Protein AF-A0A2G4DVF8-F1 (afdb_monomer)

pLDDT: mean 93.59, std 7.46, range [47.78, 98.12]

Structure (mmCIF, N/CA/C/O backbone):
data_AF-A0A2G4DVF8-F1
#
_entry.id   AF-A0A2G4DVF8-F1
#
loop_
_atom_site.group_PDB
_atom_site.id
_atom_site.type_symbol
_atom_site.label_atom_id
_atom_site.label_alt_id
_atom_site.label_comp_id
_atom_site.label_asym_id
_atom_site.label_entity_id
_atom_site.label_seq_id
_atom_site.pdbx_PDB_ins_code
_atom_site.Cartn_x
_atom_site.Cartn_y
_atom_site.Cartn_z
_atom_site.occupancy
_atom_site.B_iso_or_equiv
_atom_site.auth_seq_id
_atom_site.auth_comp_id
_atom_site.auth_asym_id
_atom_site.auth_atom_id
_atom_site.pdbx_PDB_model_num
ATOM 1 N N . MET A 1 1 ? 11.339 3.997 -5.951 1.00 73.12 1 MET A N 1
ATOM 2 C CA . MET A 1 1 ? 10.002 3.507 -6.347 1.00 73.12 1 MET A CA 1
ATOM 3 C C . MET A 1 1 ? 10.171 2.746 -7.638 1.00 73.12 1 MET A C 1
ATOM 5 O O . MET A 1 1 ? 10.975 3.180 -8.451 1.00 73.12 1 MET A O 1
ATOM 9 N N . LYS A 1 2 ? 9.479 1.617 -7.770 1.00 90.06 2 LYS A N 1
ATOM 10 C CA . LYS A 1 2 ? 9.388 0.873 -9.028 1.00 90.06 2 LYS A CA 1
ATOM 11 C C . LYS A 1 2 ? 8.019 1.120 -9.640 1.00 90.06 2 LYS A C 1
ATOM 13 O O . LYS A 1 2 ? 7.117 1.545 -8.916 1.00 90.06 2 LYS A O 1
ATOM 18 N N . THR A 1 3 ? 7.850 0.872 -10.927 1.00 95.81 3 THR A N 1
ATOM 19 C CA . THR A 1 3 ? 6.506 0.843 -11.509 1.00 95.81 3 THR A CA 1
ATOM 20 C C . THR A 1 3 ? 5.861 -0.533 -11.345 1.00 95.81 3 THR A C 1
ATOM 22 O O . THR A 1 3 ? 6.536 -1.526 -11.059 1.00 95.81 3 THR A O 1
ATOM 25 N N . VAL A 1 4 ? 4.543 -0.614 -11.529 1.00 95.56 4 VAL A N 1
ATOM 26 C CA . VAL A 1 4 ? 3.824 -1.899 -11.556 1.00 95.56 4 VAL A CA 1
ATOM 27 C C . VAL A 1 4 ? 4.390 -2.819 -12.640 1.00 95.56 4 VAL A C 1
ATOM 29 O O . VAL A 1 4 ? 4.601 -4.000 -12.376 1.00 95.56 4 VAL A O 1
ATOM 32 N N . GLY A 1 5 ? 4.694 -2.288 -13.830 1.00 95.94 5 GLY A N 1
ATOM 33 C CA . GLY A 1 5 ? 5.277 -3.067 -14.926 1.00 95.94 5 GLY A CA 1
ATOM 34 C C . GLY A 1 5 ? 6.640 -3.661 -14.560 1.00 95.94 5 GLY A C 1
ATOM 35 O O . GLY A 1 5 ? 6.891 -4.840 -14.807 1.00 95.94 5 GLY A O 1
ATOM 36 N N . GLU A 1 6 ? 7.491 -2.883 -13.884 1.00 96.25 6 GLU A N 1
ATOM 37 C CA . GLU A 1 6 ? 8.783 -3.367 -13.383 1.00 96.25 6 GLU A CA 1
ATOM 38 C C . GLU A 1 6 ? 8.627 -4.466 -12.324 1.00 96.25 6 GLU A C 1
ATOM 40 O O . GLU A 1 6 ? 9.407 -5.415 -12.316 1.00 96.25 6 GLU A O 1
ATOM 45 N N . LEU A 1 7 ? 7.637 -4.368 -11.428 1.00 95.31 7 LEU A N 1
ATOM 46 C CA . LEU A 1 7 ? 7.359 -5.429 -10.454 1.00 95.31 7 LEU A CA 1
ATOM 47 C C . LEU A 1 7 ? 6.779 -6.681 -11.120 1.00 95.31 7 LEU A C 1
ATOM 49 O O . LEU A 1 7 ? 7.145 -7.794 -10.740 1.00 95.31 7 LEU A O 1
ATOM 53 N N . ARG A 1 8 ? 5.930 -6.520 -12.141 1.00 95.12 8 ARG A N 1
ATOM 54 C CA . ARG A 1 8 ? 5.369 -7.643 -12.902 1.00 95.12 8 ARG A CA 1
ATOM 55 C C . ARG A 1 8 ? 6.457 -8.429 -13.630 1.00 95.12 8 ARG A C 1
ATOM 57 O O . ARG A 1 8 ? 6.449 -9.655 -13.589 1.00 95.12 8 ARG A O 1
ATOM 64 N N . ALA A 1 9 ? 7.446 -7.739 -14.200 1.00 96.00 9 ALA A N 1
ATOM 65 C CA . ALA A 1 9 ? 8.633 -8.372 -14.780 1.00 96.00 9 ALA A CA 1
ATOM 66 C C . ALA A 1 9 ? 9.467 -9.166 -13.749 1.00 96.00 9 ALA A C 1
ATOM 68 O O . ALA A 1 9 ? 10.205 -10.072 -14.126 1.00 96.00 9 ALA A O 1
ATOM 69 N N . LEU A 1 10 ? 9.332 -8.858 -12.453 1.00 94.50 10 LEU A N 1
ATOM 70 C CA . LEU A 1 10 ? 9.955 -9.580 -11.337 1.00 94.50 10 LEU A CA 1
ATOM 71 C C . LEU A 1 10 ? 9.048 -10.676 -10.742 1.00 94.50 10 LEU A C 1
ATOM 73 O O . LEU A 1 10 ? 9.363 -11.214 -9.683 1.00 94.50 10 LEU A O 1
ATOM 77 N N . GLY A 1 11 ? 7.922 -10.996 -11.388 1.00 94.00 11 GLY A N 1
ATOM 78 C CA . GLY A 1 11 ? 6.999 -12.053 -10.966 1.00 94.00 11 GLY A CA 1
ATOM 79 C C . GLY A 1 11 ? 5.923 -11.616 -9.970 1.00 94.00 11 GLY A C 1
ATOM 80 O O . GLY A 1 11 ? 5.193 -12.463 -9.462 1.00 94.00 11 GLY A O 1
ATOM 81 N N . TRP A 1 12 ? 5.794 -10.317 -9.684 1.00 94.25 12 TRP A N 1
ATOM 82 C CA . TRP A 1 12 ? 4.690 -9.827 -8.862 1.00 94.25 12 TRP A CA 1
ATOM 83 C C . TRP A 1 12 ? 3.389 -9.782 -9.663 1.00 94.25 12 TRP A C 1
ATOM 85 O O . TRP A 1 12 ? 3.365 -9.385 -10.827 1.00 94.25 12 TRP A O 1
ATOM 95 N N . ALA A 1 13 ? 2.286 -10.103 -9.001 1.00 92.06 13 ALA A N 1
ATOM 96 C CA . ALA A 1 13 ? 0.944 -9.917 -9.527 1.00 92.06 13 ALA A CA 1
ATOM 97 C C . ALA A 1 13 ? 0.125 -9.066 -8.552 1.00 92.06 13 ALA A C 1
ATOM 99 O O . ALA A 1 13 ? 0.362 -9.090 -7.345 1.00 92.06 13 ALA A O 1
ATOM 100 N N . SER A 1 14 ? -0.828 -8.305 -9.083 1.00 88.62 14 SER A N 1
ATOM 101 C CA . SER A 1 14 ? -1.840 -7.594 -8.306 1.00 88.62 14 SER A CA 1
ATOM 102 C C . SER A 1 14 ? -3.205 -8.214 -8.576 1.00 88.62 14 SER A C 1
ATOM 104 O O . SER A 1 14 ? -3.467 -8.674 -9.687 1.00 88.62 14 SER A O 1
ATOM 106 N N . HIS A 1 15 ? -4.079 -8.213 -7.570 1.00 85.94 15 HIS A N 1
ATOM 107 C CA . HIS A 1 15 ? -5.479 -8.594 -7.762 1.00 85.94 15 HIS A CA 1
ATOM 108 C C . HIS A 1 15 ? -6.225 -7.571 -8.633 1.00 85.94 15 HIS A C 1
ATOM 110 O O . HIS A 1 15 ? -7.068 -7.949 -9.441 1.00 85.94 15 HIS A O 1
ATOM 116 N N . ASP A 1 16 ? -5.859 -6.292 -8.516 1.00 87.38 16 ASP A N 1
ATOM 117 C CA . ASP A 1 16 ? -6.444 -5.201 -9.291 1.00 87.38 16 ASP A CA 1
ATOM 118 C C . ASP A 1 16 ? -5.730 -4.973 -10.627 1.00 87.38 16 ASP A C 1
ATOM 120 O O . ASP A 1 16 ? -4.513 -5.162 -10.757 1.00 87.38 16 ASP A O 1
ATOM 124 N N . ALA A 1 17 ? -6.481 -4.480 -11.614 1.00 90.06 17 ALA A N 1
ATOM 125 C CA . ALA A 1 17 ? -5.946 -4.027 -12.892 1.00 90.06 17 ALA A CA 1
ATOM 126 C C . ALA A 1 17 ? -5.232 -2.672 -12.728 1.00 90.06 17 ALA A C 1
ATOM 128 O O . ALA A 1 17 ? -5.827 -1.603 -12.872 1.00 90.06 17 ALA A O 1
ATOM 129 N N . LEU A 1 18 ? -3.936 -2.720 -12.416 1.00 92.69 18 LEU A N 1
ATOM 130 C CA . LEU A 1 18 ? -3.087 -1.538 -12.272 1.00 92.69 18 LEU A CA 1
ATOM 131 C C . LEU A 1 18 ? -2.320 -1.237 -13.567 1.00 92.69 18 LEU A C 1
ATOM 133 O O . LEU A 1 18 ? -1.825 -2.144 -14.238 1.00 92.69 18 LEU A O 1
ATOM 137 N N . ARG A 1 19 ? -2.189 0.054 -13.897 1.00 94.88 19 ARG A N 1
ATOM 138 C CA . ARG A 1 19 ? -1.403 0.515 -15.052 1.00 94.88 19 ARG A CA 1
ATOM 139 C C . ARG A 1 19 ? 0.090 0.288 -14.824 1.00 94.88 19 ARG A C 1
ATOM 141 O O . ARG A 1 19 ? 0.606 0.603 -13.754 1.00 94.88 19 ARG A O 1
ATOM 148 N N . ASP A 1 20 ? 0.789 -0.161 -15.860 1.00 95.25 20 ASP A N 1
ATOM 149 C CA . ASP A 1 20 ? 2.207 -0.531 -15.783 1.00 95.25 20 ASP A CA 1
ATOM 150 C C . ASP A 1 20 ? 3.142 0.645 -15.463 1.00 95.25 20 ASP A C 1
ATOM 152 O O . ASP A 1 20 ? 4.208 0.431 -14.888 1.00 95.25 20 ASP A O 1
ATOM 156 N N . ASP A 1 21 ? 2.745 1.876 -15.797 1.00 95.56 21 ASP A N 1
ATOM 157 C CA . ASP A 1 21 ? 3.488 3.115 -15.535 1.00 95.56 21 ASP A CA 1
ATOM 158 C C . ASP A 1 21 ? 3.297 3.656 -14.108 1.00 95.56 21 ASP A C 1
ATOM 160 O O . ASP A 1 21 ? 3.973 4.603 -13.701 1.00 95.56 21 ASP A O 1
ATOM 164 N N . MET A 1 22 ? 2.393 3.063 -13.323 1.00 95.06 22 MET A N 1
ATOM 165 C CA . MET A 1 22 ? 2.068 3.552 -11.990 1.00 95.06 22 MET A CA 1
ATOM 166 C C . MET A 1 22 ? 3.227 3.302 -11.011 1.00 95.06 22 MET A C 1
ATOM 168 O O . MET A 1 22 ? 3.630 2.150 -10.833 1.00 95.06 22 MET A O 1
ATOM 172 N N . PRO A 1 23 ? 3.748 4.341 -10.329 1.00 94.50 23 PRO A N 1
ATOM 173 C CA . PRO A 1 23 ? 4.788 4.174 -9.326 1.00 94.50 23 PRO A CA 1
ATOM 174 C C . PRO A 1 23 ? 4.213 3.574 -8.043 1.00 94.50 23 PRO A C 1
ATOM 176 O O . PRO A 1 23 ? 3.203 4.040 -7.509 1.00 94.50 23 PRO A O 1
ATOM 179 N N . VAL A 1 24 ? 4.906 2.571 -7.518 1.00 95.12 24 VAL A N 1
ATOM 180 C CA . VAL A 1 24 ? 4.511 1.818 -6.330 1.00 95.12 24 VAL A CA 1
ATOM 181 C C . VAL A 1 24 ? 5.709 1.523 -5.431 1.00 95.12 24 VAL A C 1
ATOM 183 O O . VAL A 1 24 ? 6.882 1.582 -5.827 1.00 95.12 24 VAL A O 1
ATOM 186 N N . THR A 1 25 ? 5.404 1.212 -4.175 1.00 92.31 25 THR A N 1
ATOM 187 C CA . THR A 1 25 ? 6.362 0.655 -3.218 1.00 92.31 25 THR A CA 1
ATOM 188 C C . THR A 1 25 ? 5.982 -0.790 -2.940 1.00 92.31 25 THR A C 1
ATOM 190 O O . THR A 1 25 ? 4.887 -1.041 -2.457 1.00 92.31 25 THR A O 1
ATOM 193 N N . ALA A 1 26 ? 6.876 -1.730 -3.229 1.00 93.31 26 ALA A N 1
ATOM 194 C CA . ALA A 1 26 ? 6.709 -3.123 -2.830 1.00 93.31 26 ALA A CA 1
ATOM 195 C C . ALA A 1 26 ? 7.266 -3.326 -1.418 1.00 93.31 26 ALA A C 1
ATOM 197 O O . ALA A 1 26 ? 8.375 -2.869 -1.129 1.00 93.31 26 ALA A O 1
ATOM 198 N N . PHE A 1 27 ? 6.524 -4.007 -0.550 1.00 93.81 27 PHE A N 1
ATOM 199 C CA . PHE A 1 27 ? 6.998 -4.375 0.783 1.00 93.81 27 PHE A CA 1
ATOM 200 C C . PHE A 1 27 ? 6.362 -5.680 1.266 1.00 93.81 27 PHE A C 1
ATOM 202 O O . PHE A 1 27 ? 5.307 -6.089 0.781 1.00 93.81 27 PHE A O 1
ATOM 209 N N . ARG A 1 28 ? 7.036 -6.330 2.219 1.00 95.56 28 ARG A N 1
ATOM 210 C CA . ARG A 1 28 ? 6.555 -7.526 2.912 1.00 95.56 28 ARG A CA 1
ATOM 211 C C . ARG A 1 28 ? 6.225 -7.169 4.355 1.00 95.56 28 ARG A C 1
ATOM 213 O O . ARG A 1 28 ? 7.004 -6.458 4.990 1.00 95.56 28 ARG A O 1
ATOM 220 N N . LEU A 1 29 ? 5.111 -7.677 4.857 1.00 96.31 29 LEU A N 1
ATOM 221 C CA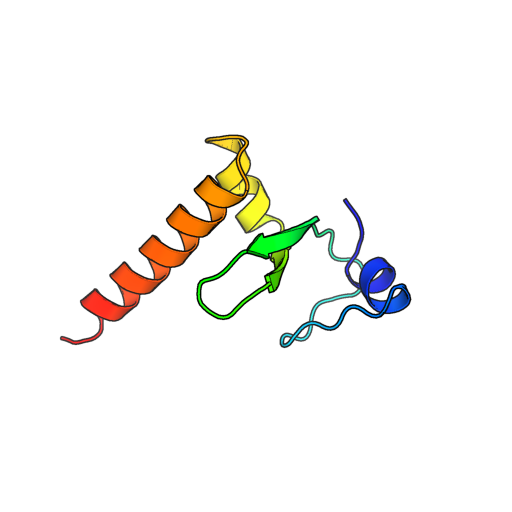 . LEU A 1 29 ? 4.762 -7.669 6.273 1.00 96.31 29 LEU A CA 1
ATOM 222 C C . LEU A 1 29 ? 4.644 -9.110 6.761 1.00 96.31 29 LEU A C 1
ATOM 224 O O . LEU A 1 29 ? 4.319 -10.005 5.982 1.00 96.31 29 LEU A O 1
ATOM 228 N N . ASP A 1 30 ? 4.924 -9.334 8.036 1.00 96.00 30 ASP A N 1
ATOM 229 C CA . ASP A 1 30 ? 4.670 -10.620 8.674 1.00 96.00 30 ASP A CA 1
ATOM 230 C C . ASP A 1 30 ? 3.273 -10.533 9.307 1.00 96.00 30 ASP A C 1
ATOM 232 O O . ASP A 1 30 ? 3.087 -9.860 10.320 1.00 96.00 30 ASP A O 1
ATOM 236 N N . GLY A 1 31 ? 2.278 -11.121 8.639 1.00 94.69 31 GLY A N 1
ATOM 237 C CA . GLY A 1 31 ? 0.892 -11.158 9.098 1.00 94.69 31 GLY A CA 1
ATOM 238 C C . GLY A 1 31 ? 0.590 -12.409 9.922 1.00 94.69 31 GLY A C 1
ATOM 239 O O . GLY A 1 31 ? 1.371 -13.363 9.963 1.00 94.69 31 GLY A O 1
ATOM 240 N N . ASP A 1 32 ? -0.591 -12.443 10.537 1.00 93.94 32 ASP A N 1
ATOM 241 C CA . ASP A 1 32 ? -1.005 -13.530 11.438 1.00 93.94 32 ASP A CA 1
ATOM 242 C C . ASP A 1 32 ? -1.047 -14.906 10.751 1.00 93.94 32 ASP A C 1
ATOM 244 O O . ASP A 1 32 ? -0.851 -15.941 11.386 1.00 93.94 32 ASP A O 1
ATOM 248 N N . LYS A 1 33 ? -1.303 -14.928 9.436 1.00 95.94 33 LYS A N 1
ATOM 249 C CA . LYS A 1 33 ? -1.361 -16.150 8.613 1.00 95.94 33 LYS A CA 1
ATOM 250 C C . LYS A 1 33 ? -0.077 -16.402 7.816 1.00 95.94 33 LYS A C 1
ATOM 252 O O . LYS A 1 33 ? -0.065 -17.265 6.940 1.00 95.94 33 LYS A O 1
ATOM 257 N N . GLY A 1 34 ? 0.993 -15.667 8.113 1.00 96.25 34 GLY A N 1
ATOM 258 C CA . GLY A 1 34 ? 2.265 -15.732 7.403 1.00 96.25 34 GLY A CA 1
ATOM 259 C C . GLY A 1 34 ? 2.586 -14.451 6.625 1.00 96.25 34 GLY A C 1
ATOM 260 O O . GLY A 1 34 ? 1.991 -13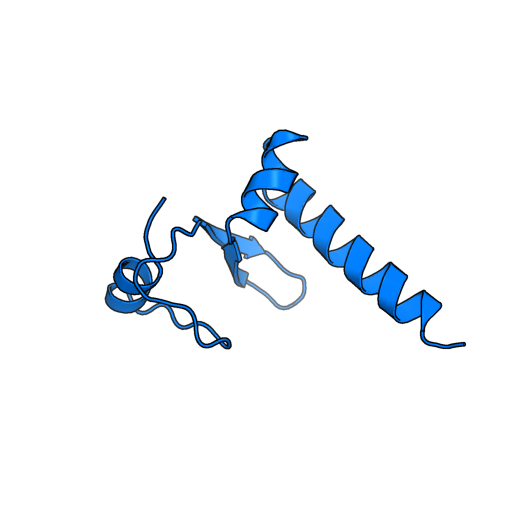.403 6.868 1.00 96.25 34 GLY A O 1
ATOM 261 N N . PRO A 1 35 ? 3.567 -14.503 5.710 1.00 96.81 35 PRO A N 1
ATOM 262 C CA . PRO A 1 35 ? 4.051 -13.316 5.020 1.00 96.81 35 PRO A CA 1
ATOM 263 C C . PRO A 1 35 ? 3.015 -12.759 4.039 1.00 96.81 35 PRO A C 1
ATOM 265 O O . PRO A 1 35 ? 2.479 -13.481 3.200 1.00 96.81 35 PRO A O 1
ATOM 268 N N . GLU A 1 36 ? 2.820 -11.447 4.088 1.00 95.50 36 GLU A N 1
ATOM 269 C CA . GLU A 1 36 ? 1.953 -10.696 3.188 1.00 95.50 36 GLU A CA 1
ATOM 270 C C . GLU A 1 36 ? 2.778 -9.756 2.311 1.00 95.50 36 GLU A C 1
ATOM 272 O O . GLU A 1 36 ? 3.672 -9.054 2.791 1.00 95.50 36 GLU A O 1
ATOM 277 N N . TYR A 1 37 ? 2.461 -9.717 1.019 1.00 94.81 37 TYR A N 1
ATOM 278 C CA . TYR A 1 37 ? 3.166 -8.908 0.030 1.00 94.81 37 TYR A CA 1
ATOM 279 C C . TYR A 1 37 ? 2.233 -7.840 -0.520 1.00 94.81 37 TYR A C 1
ATOM 281 O O . TYR A 1 37 ? 1.163 -8.144 -1.039 1.00 94.81 37 TYR A O 1
ATOM 289 N N . TRP A 1 38 ? 2.664 -6.585 -0.433 1.00 95.06 38 TRP A N 1
ATOM 290 C CA . TRP A 1 38 ? 1.822 -5.436 -0.732 1.00 95.06 38 TRP A CA 1
ATOM 291 C C . TRP A 1 38 ? 2.473 -4.513 -1.761 1.00 95.06 38 TRP A C 1
ATOM 293 O O . TRP A 1 38 ? 3.686 -4.281 -1.739 1.00 95.06 38 TRP A O 1
ATOM 303 N N . MET A 1 39 ? 1.639 -3.940 -2.633 1.00 95.06 39 MET A N 1
ATOM 304 C CA . MET A 1 39 ? 1.992 -2.812 -3.495 1.00 95.06 39 MET A CA 1
ATOM 305 C C . MET A 1 39 ? 1.373 -1.528 -2.930 1.00 95.06 39 MET A C 1
ATOM 307 O O . MET A 1 39 ? 0.205 -1.223 -3.155 1.00 95.06 39 MET A O 1
ATOM 311 N N . GLY A 1 40 ? 2.162 -0.747 -2.197 1.00 94.38 40 GLY A N 1
ATOM 312 C CA . GLY A 1 40 ? 1.755 0.568 -1.710 1.00 94.38 40 GLY A CA 1
ATOM 313 C C . GLY A 1 40 ? 1.680 1.587 -2.843 1.00 94.38 40 GLY A C 1
ATOM 314 O O . GLY A 1 40 ? 2.713 1.993 -3.385 1.00 94.38 40 GLY A O 1
ATOM 315 N N . LEU A 1 41 ? 0.463 2.025 -3.169 1.00 94.62 41 LEU A N 1
ATOM 316 C CA . LEU A 1 41 ? 0.202 3.081 -4.150 1.00 94.62 41 LEU A CA 1
ATOM 317 C C . LEU A 1 41 ? 0.545 4.477 -3.598 1.00 94.62 41 LEU A C 1
ATOM 319 O O . LEU A 1 41 ? 0.867 4.657 -2.420 1.00 94.62 41 LEU A O 1
ATOM 323 N N . LYS A 1 42 ? 0.417 5.506 -4.444 1.00 94.50 42 LYS A N 1
ATOM 324 C CA . LYS A 1 42 ? 0.700 6.909 -4.088 1.00 94.50 42 LYS A CA 1
ATOM 325 C C . LYS A 1 42 ? -0.007 7.375 -2.804 1.00 94.50 42 LYS A C 1
ATOM 327 O O . LYS A 1 42 ? 0.603 8.078 -2.003 1.00 94.50 42 LYS A O 1
ATOM 332 N N . ASN A 1 43 ? -1.260 6.973 -2.586 1.00 94.50 43 ASN A N 1
ATOM 333 C CA . ASN A 1 43 ? -2.012 7.366 -1.388 1.00 94.50 43 ASN A CA 1
ATOM 334 C C . ASN A 1 43 ? -1.459 6.707 -0.118 1.00 94.50 43 ASN A C 1
ATOM 336 O O . ASN A 1 43 ? -1.340 7.371 0.906 1.00 94.50 43 ASN A O 1
ATOM 340 N N . PHE A 1 44 ? -1.019 5.450 -0.198 1.00 95.88 44 PHE A N 1
ATOM 341 C CA . PHE A 1 44 ? -0.326 4.796 0.912 1.00 95.88 44 PHE A CA 1
ATOM 342 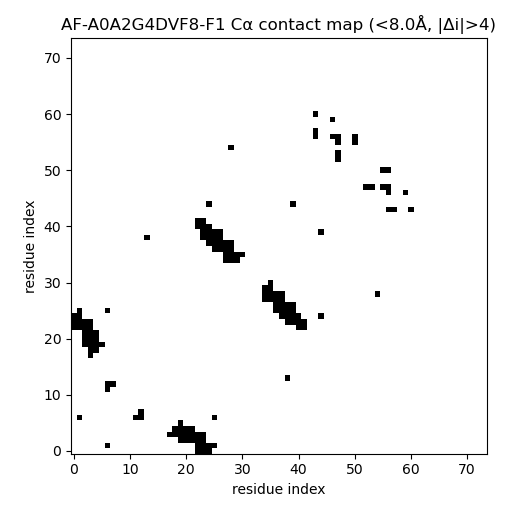C C . PHE A 1 44 ? 0.976 5.530 1.257 1.00 95.88 44 PHE A C 1
ATOM 344 O O . PHE A 1 44 ? 1.257 5.812 2.423 1.00 95.88 44 PHE A O 1
ATOM 351 N N . TYR A 1 45 ? 1.742 5.937 0.236 1.00 94.00 45 TYR A N 1
ATOM 352 C CA . TYR A 1 45 ? 2.932 6.763 0.441 1.00 94.00 45 TYR A CA 1
ATOM 353 C C . TYR A 1 45 ? 2.600 8.088 1.149 1.00 94.00 45 TYR A C 1
ATOM 355 O O . TYR A 1 45 ? 3.355 8.511 2.025 1.00 94.00 45 TYR A O 1
ATOM 363 N N . ALA A 1 46 ? 1.463 8.720 0.841 1.00 96.56 46 ALA A N 1
ATOM 364 C CA . ALA A 1 46 ? 1.034 9.941 1.523 1.00 96.56 46 ALA A CA 1
ATOM 365 C C . ALA A 1 46 ? 0.844 9.739 3.039 1.00 96.56 46 ALA A C 1
ATOM 367 O O . ALA A 1 46 ? 1.280 10.590 3.810 1.00 96.56 46 ALA A O 1
ATOM 368 N N . ILE A 1 47 ? 0.310 8.595 3.485 1.00 97.69 47 ILE A N 1
ATOM 369 C CA . ILE A 1 47 ? 0.178 8.269 4.920 1.00 97.69 47 ILE A CA 1
ATOM 370 C C . ILE A 1 47 ? 1.561 8.206 5.587 1.00 97.69 47 ILE A C 1
ATOM 372 O O . ILE A 1 47 ? 1.769 8.768 6.664 1.00 97.69 47 ILE A O 1
ATOM 376 N N . THR A 1 48 ? 2.553 7.616 4.908 1.00 96.56 48 THR A N 1
ATOM 377 C CA . TH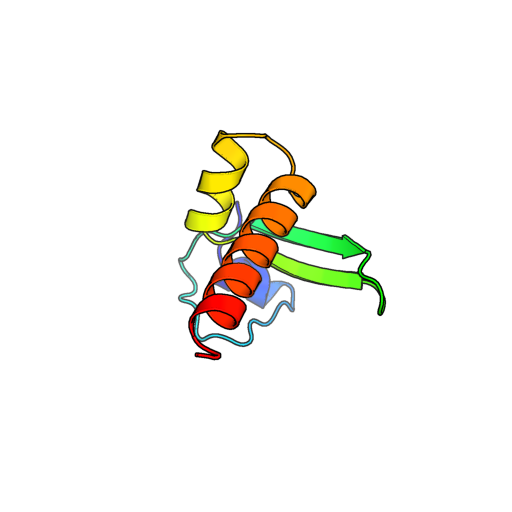R A 1 48 ? 3.928 7.533 5.440 1.00 96.56 48 THR A CA 1
ATOM 378 C C . THR A 1 48 ? 4.631 8.892 5.559 1.00 96.56 48 THR A C 1
ATOM 380 O O . THR A 1 48 ? 5.674 9.004 6.206 1.00 96.56 48 THR A O 1
ATOM 383 N N . ARG A 1 49 ? 4.083 9.959 4.955 1.00 96.75 49 ARG A N 1
ATOM 384 C CA . ARG A 1 49 ? 4.588 11.327 5.152 1.00 96.75 49 ARG A CA 1
ATOM 385 C C . ARG A 1 49 ? 4.295 11.860 6.549 1.00 96.75 49 ARG A C 1
ATOM 387 O O . ARG A 1 49 ? 5.055 12.708 7.006 1.00 96.75 49 ARG A O 1
ATOM 394 N N . TYR A 1 50 ? 3.248 11.358 7.206 1.00 97.62 50 TYR A N 1
ATOM 395 C CA . TYR A 1 50 ? 2.927 11.697 8.592 1.00 97.62 50 TYR A CA 1
ATOM 396 C C . TYR A 1 50 ? 3.884 10.997 9.562 1.00 97.62 50 TYR A C 1
ATOM 398 O O . TYR A 1 50 ? 4.460 11.624 10.446 1.00 97.62 50 TYR A O 1
ATOM 406 N N . ASN A 1 51 ? 4.118 9.701 9.341 1.00 97.88 51 ASN A N 1
ATOM 407 C CA . ASN A 1 51 ? 5.099 8.903 10.070 1.00 97.88 51 ASN A CA 1
ATOM 408 C C . ASN A 1 51 ? 5.762 7.904 9.109 1.00 97.88 51 ASN A C 1
ATOM 410 O O . ASN A 1 51 ? 5.073 7.115 8.463 1.00 97.88 51 ASN A O 1
ATOM 414 N N . ARG A 1 52 ? 7.102 7.930 9.022 1.00 95.81 52 ARG A N 1
ATOM 415 C CA . ARG A 1 52 ? 7.915 7.150 8.066 1.00 95.81 52 ARG A CA 1
ATOM 416 C C . ARG A 1 52 ? 8.030 5.663 8.445 1.00 95.81 52 ARG A C 1
ATOM 418 O O . ARG A 1 52 ? 9.127 5.113 8.480 1.00 95.81 52 ARG A O 1
ATOM 425 N N . SER A 1 53 ? 6.905 5.012 8.714 1.00 96.12 53 SER A N 1
ATOM 426 C CA . SER A 1 53 ? 6.810 3.589 9.033 1.00 96.12 53 SER A CA 1
ATOM 427 C C . SER A 1 53 ? 5.746 2.922 8.163 1.00 96.12 53 SER A C 1
ATOM 429 O O . SER A 1 53 ? 4.598 3.363 8.112 1.00 96.12 53 SER A O 1
ATOM 431 N N . VAL A 1 54 ? 6.132 1.837 7.485 1.00 96.12 54 VAL A N 1
ATOM 432 C CA . VAL A 1 54 ? 5.218 1.026 6.662 1.00 96.12 54 VAL A CA 1
ATOM 433 C C . VAL A 1 54 ? 4.145 0.375 7.534 1.00 96.12 54 VAL A C 1
ATOM 435 O O . VAL A 1 54 ? 2.972 0.411 7.176 1.00 96.12 54 VAL A O 1
ATOM 438 N N . MET A 1 55 ? 4.528 -0.150 8.704 1.00 96.38 55 MET A N 1
ATOM 439 C CA . MET A 1 55 ? 3.580 -0.745 9.653 1.00 96.38 55 MET A CA 1
ATOM 440 C C . MET A 1 55 ? 2.576 0.287 10.165 1.00 96.38 55 MET A C 1
ATOM 442 O O . M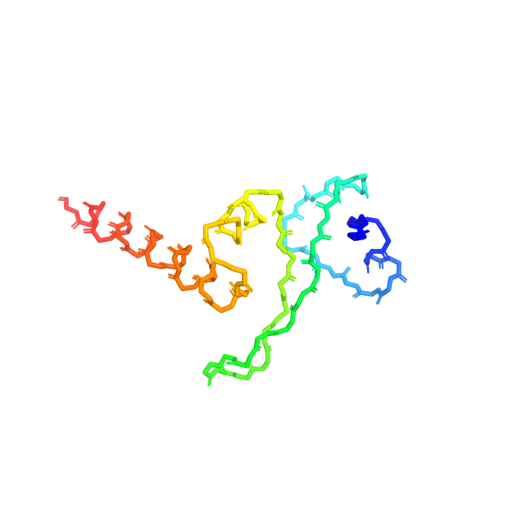ET A 1 55 ? 1.388 -0.004 10.229 1.00 96.38 55 MET A O 1
ATOM 446 N N . TYR A 1 56 ? 3.031 1.509 10.468 1.00 97.44 56 TYR A N 1
ATOM 447 C CA . TYR A 1 56 ? 2.130 2.592 10.866 1.00 97.44 56 TYR A CA 1
ATOM 448 C C . TYR A 1 56 ? 1.110 2.898 9.765 1.00 97.44 56 TYR A C 1
ATOM 450 O O . TYR A 1 56 ? -0.087 2.947 10.029 1.00 97.44 56 TYR A O 1
ATOM 458 N N . ALA A 1 57 ? 1.570 3.074 8.523 1.00 97.88 57 ALA A N 1
ATOM 459 C CA . ALA A 1 57 ? 0.677 3.383 7.413 1.00 97.88 57 ALA A CA 1
ATOM 460 C C . ALA A 1 57 ? -0.317 2.249 7.120 1.00 97.88 57 ALA A C 1
ATOM 462 O O . ALA A 1 57 ? -1.478 2.533 6.827 1.00 97.88 57 ALA A O 1
ATOM 463 N N . MET A 1 5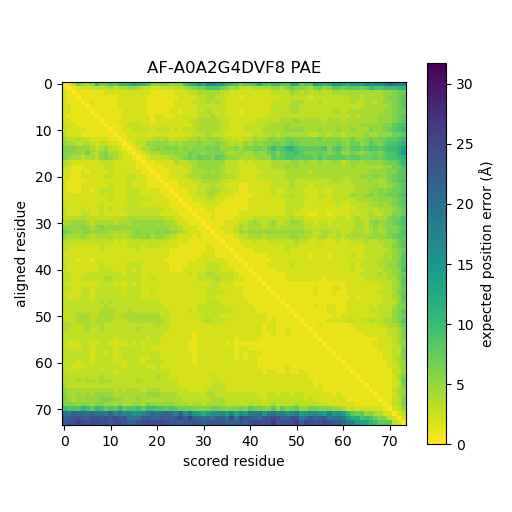8 ? 0.108 0.988 7.255 1.00 97.62 58 MET A N 1
ATOM 464 C CA . MET A 1 58 ? -0.783 -0.166 7.115 1.00 97.62 58 MET A CA 1
ATOM 465 C C . MET A 1 58 ? -1.831 -0.214 8.227 1.00 97.62 58 MET A C 1
ATOM 467 O O . MET A 1 58 ? -3.014 -0.345 7.928 1.00 97.62 58 MET A O 1
ATOM 471 N N . ALA A 1 59 ? -1.428 -0.016 9.485 1.00 97.44 59 ALA A N 1
ATOM 472 C CA . ALA A 1 59 ? -2.354 0.006 10.614 1.00 97.44 59 ALA A CA 1
ATOM 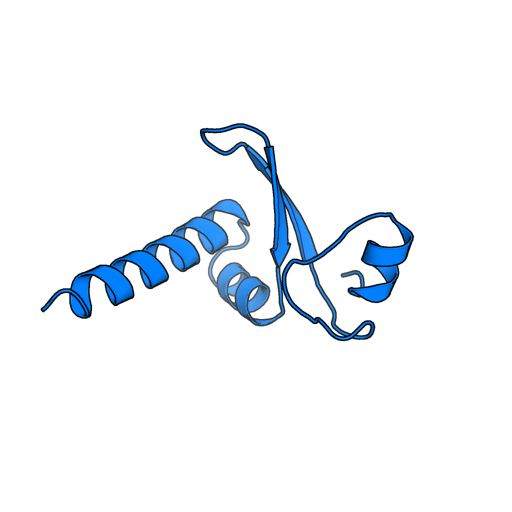473 C C . ALA A 1 59 ? -3.403 1.123 10.477 1.00 97.44 59 ALA A C 1
ATOM 475 O O . ALA A 1 59 ? -4.586 0.891 10.705 1.00 97.44 59 ALA A O 1
ATOM 476 N N . VAL A 1 60 ? -2.992 2.325 10.050 1.00 98.12 60 VAL A N 1
ATOM 477 C CA . VAL A 1 60 ? -3.913 3.445 9.789 1.00 98.12 60 VAL A CA 1
ATOM 478 C C . VAL A 1 60 ? -4.897 3.110 8.666 1.00 98.12 60 VAL A C 1
ATOM 480 O O . VAL A 1 60 ? -6.093 3.358 8.813 1.00 98.12 60 VAL A O 1
ATOM 483 N N . HIS A 1 61 ? -4.416 2.536 7.560 1.00 97.00 61 HIS A N 1
ATOM 484 C CA . HIS A 1 61 ? -5.274 2.140 6.446 1.00 97.00 61 HIS A CA 1
ATOM 485 C C . HIS A 1 61 ? -6.293 1.070 6.866 1.00 97.00 61 HIS A C 1
ATOM 487 O O . HIS A 1 61 ? -7.493 1.283 6.699 1.00 97.00 61 HIS A O 1
ATOM 493 N N . GLN A 1 62 ? -5.842 -0.026 7.481 1.00 96.44 62 GLN A N 1
ATOM 494 C CA . GLN A 1 62 ? -6.717 -1.113 7.927 1.00 96.44 62 GLN A CA 1
ATOM 495 C C . GLN A 1 62 ? -7.743 -0.634 8.961 1.00 96.44 62 GLN A C 1
ATOM 497 O O . GLN A 1 62 ? -8.925 -0.951 8.842 1.00 96.44 62 GLN A O 1
ATOM 502 N N . LEU A 1 63 ? -7.331 0.198 9.926 1.00 97.88 63 LEU A N 1
ATOM 503 C CA . LEU A 1 63 ? -8.255 0.790 10.894 1.00 97.88 63 LEU A CA 1
ATOM 504 C C . LEU A 1 63 ? -9.334 1.636 10.204 1.00 97.88 63 LEU A C 1
ATOM 506 O O . LEU A 1 63 ? -10.498 1.573 10.593 1.00 97.88 63 LEU A O 1
ATOM 510 N N . SER A 1 64 ? -8.974 2.412 9.177 1.00 97.31 64 SER A N 1
ATOM 511 C CA . SER A 1 64 ? -9.946 3.228 8.441 1.00 97.31 64 SER A CA 1
ATOM 512 C C . SER A 1 64 ? -10.998 2.381 7.716 1.00 97.31 64 SER A C 1
ATOM 514 O O . SER A 1 64 ? -12.183 2.699 7.802 1.00 97.31 64 SER A O 1
ATOM 516 N N . GLU A 1 65 ? -10.593 1.264 7.105 1.00 96.44 65 GLU A N 1
ATOM 517 C CA . GLU A 1 65 ? -11.511 0.307 6.472 1.00 96.44 65 GLU A CA 1
ATOM 518 C C . GLU A 1 65 ? -12.451 -0.327 7.506 1.00 96.44 65 GLU A C 1
ATOM 520 O O . GLU A 1 65 ? -13.665 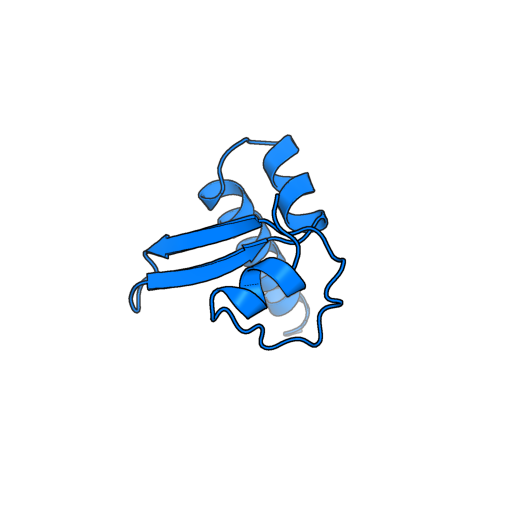-0.372 7.304 1.00 96.44 65 GLU A O 1
ATOM 525 N N . MET A 1 66 ? -11.917 -0.742 8.661 1.00 97.12 66 MET A N 1
ATOM 526 C CA . MET A 1 66 ? -12.718 -1.315 9.750 1.00 97.12 66 MET A CA 1
ATOM 527 C C . MET A 1 66 ? -13.752 -0.323 10.296 1.00 97.12 66 MET A C 1
ATOM 529 O O . MET A 1 66 ? -14.878 -0.713 10.601 1.00 97.12 66 MET A O 1
ATOM 533 N N . LEU A 1 67 ? -13.403 0.963 10.407 1.00 96.75 67 LEU A N 1
ATOM 534 C CA . LEU A 1 67 ? -14.332 2.007 10.850 1.00 96.75 67 LEU A CA 1
ATOM 535 C C . LEU A 1 67 ? -15.462 2.246 9.839 1.00 96.75 67 LEU A C 1
ATOM 537 O O . LEU A 1 67 ? -16.605 2.443 10.249 1.00 96.75 67 LEU A O 1
ATOM 541 N N . VAL A 1 68 ? -15.162 2.222 8.536 1.00 96.50 68 VAL A N 1
ATOM 542 C CA . VAL A 1 68 ? -16.181 2.327 7.478 1.00 96.50 68 VAL A CA 1
ATOM 543 C C . VAL A 1 68 ? -17.127 1.130 7.536 1.00 96.50 68 VAL A C 1
ATOM 545 O O . VAL A 1 68 ? -18.337 1.324 7.625 1.00 96.50 68 VAL A O 1
ATOM 548 N N . GLN A 1 69 ? -16.584 -0.088 7.598 1.00 95.69 69 GLN A N 1
ATOM 549 C CA . GLN A 1 69 ? -17.378 -1.312 7.722 1.00 95.69 69 GLN A CA 1
ATOM 550 C C . GLN A 1 69 ? -18.271 -1.284 8.968 1.00 95.69 69 GLN A C 1
ATOM 552 O O . GLN A 1 69 ? -19.458 -1.572 8.878 1.00 95.69 69 GLN A O 1
ATOM 557 N N . ALA A 1 70 ? -17.741 -0.876 10.124 1.00 95.62 70 ALA A N 1
ATOM 558 C CA . ALA A 1 70 ? -18.515 -0.791 11.362 1.00 95.62 70 ALA A CA 1
ATOM 559 C C . ALA A 1 70 ? -19.634 0.265 11.312 1.00 95.62 70 ALA A C 1
ATOM 561 O O . ALA A 1 70 ? -20.656 0.106 11.979 1.00 95.62 70 ALA A O 1
ATOM 562 N N . ARG A 1 71 ? -19.457 1.345 10.540 1.00 94.06 71 ARG A N 1
ATOM 563 C CA . ARG A 1 71 ? -20.479 2.386 10.365 1.00 94.06 71 ARG A CA 1
ATOM 564 C C . ARG A 1 71 ? -21.622 1.925 9.462 1.00 94.06 71 ARG A C 1
ATOM 566 O O . ARG A 1 71 ? -22.767 2.265 9.743 1.00 94.06 71 ARG A O 1
ATOM 573 N N . ASP A 1 72 ? -21.305 1.179 8.408 1.00 80.81 72 ASP A N 1
ATOM 574 C CA . ASP A 1 72 ? -22.267 0.767 7.380 1.00 80.81 72 ASP A CA 1
ATOM 575 C C . ASP A 1 72 ? -23.068 -0.498 7.779 1.00 80.81 72 ASP A C 1
ATOM 577 O O . ASP A 1 72 ? -24.002 -0.888 7.086 1.00 80.81 72 ASP A O 1
ATOM 581 N N . VAL A 1 73 ? -22.762 -1.119 8.928 1.00 63.84 73 VAL A N 1
ATOM 582 C CA . VAL A 1 73 ? -23.511 -2.248 9.536 1.00 63.84 73 VAL A CA 1
ATOM 583 C C . VAL A 1 73 ? -24.770 -1.773 10.302 1.00 63.84 73 VAL A C 1
ATOM 585 O O . VAL A 1 73 ? -25.301 -2.473 11.164 1.00 63.84 73 VAL A O 1
ATOM 588 N N . LYS A 1 74 ? -25.280 -0.577 9.996 1.00 47.78 74 LYS A N 1
ATOM 589 C CA . LY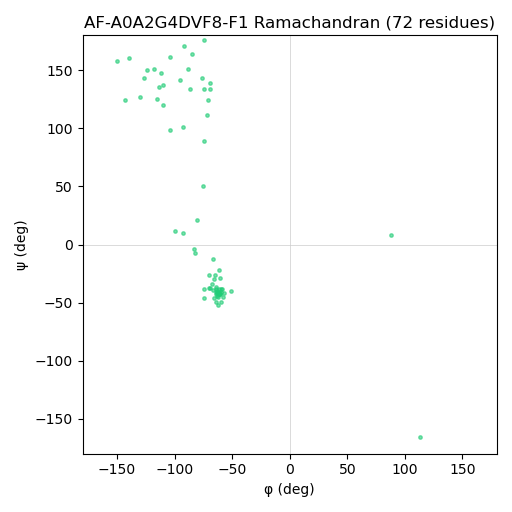S A 1 74 ? -26.436 0.040 10.661 1.00 47.78 74 LYS A CA 1
ATOM 590 C C . LYS A 1 74 ? -27.595 0.244 9.697 1.00 47.78 74 LYS A C 1
ATOM 592 O O . LYS A 1 74 ? -28.741 0.010 10.138 1.00 47.78 74 LYS A O 1
#

Foldseek 3Di:
DAFLLRVVVVVDDDPDDDDRRFDWDWDWDQDPVGIDIDTHGPVLVVQCVVPVDNVSSVVVVVVVVVVVVVVVVD

Nearest PDB structures (foldseek):
  5o8x-assembly2_B  TM=9.670E-01  e=7.299E-07  Pseudomonas aeruginosa
  4anr-assembly1_A  TM=9.719E-01  e=2.712E-05  Pseudomonas aeruginosa PAO1
  8pkp-assembly1_N  TM=4.016E-01  e=2.515E+00  Homo sapiens
  3k1i-assembly2_C  TM=3.561E-01  e=8.768E+00  Helicobacter pylori 26695

Secondary structure (DSSP, 8-state):
-EEHHHHHHTT---SS---TT-EEEEEEEEETTEEEEEEE-HHHHHHHTTSS-HHHHHHHHHHHHHHHHHHH--

Mean predicted aligned error: 3.63 Å

Solvent-accessible surface area (backbone atoms only — not comparable to full-atom values): 4498 Å² total; per-residue (Å²): 123,46,30,44,42,62,41,40,76,71,72,50,84,68,96,62,98,70,60,47,82,43,60,28,43,80,52,76,47,84,46,99,93,42,80,42,80,46,75,40,41,66,68,52,53,56,48,26,71,80,47,90,36,71,67,58,33,49,52,54,50,55,51,52,54,52,53,50,54,65,62,72,76,112

Sequence (74 aa):
MKTVGELRALGWASHDALRDDMPVTAFRLDGDKGPEYWMGLKNFYAITRYNRSVMYAMAVHQLSEMLVQARDVK

Radius of gyration: 13.85 Å; Cα contacts (8 Å, |Δi|>4): 73; chains: 1; bounding box: 36×28×27 Å